Protein 2FB0 (pdb70)

Organism: Bacteroides thetaiotaomicron (strain ATCC 29148 / DSM 2079 / JCM 5827 / CCUG 10774 / NCTC 10582 / VPI-5482 / E50) (NCBI:txid226186)

CATH classification: 3.30.70.100

Radius of gyration: 12.95 Å; Cα contacts (8 Å, |Δi|>4): 158; chains: 1; bounding box: 18×31×40 Å

Foldseek 3Di:
DQWKKKDFKKFFDPVLQVVLQVLQVVLQVVQVVQPQWPHWDKAADPVDSRMIIITDGSGDVSVVVSCVDPSNCVSVVVNVVGIDDMDMDTD

B-factor: mean 30.57, std 10.06, range [16.58, 86.88]

Sequence (91 aa):
ANSIIRLNVFVRRVNETNREKAIEEAAKEELTACSLKEEGCIAYDTFESSTRRDVFICETWQNAEVLAAHEKTAHFAQYVGIIQELAEKLEKFEF

Nearest PDB structures (foldseek):
  2fb0-assembly1_A-2  TM=1.011E+00  e=1.040E-18  Bacteroides thetaiotaomicron VPI-5482
  1x7v-assembly3_C  TM=8.584E-01  e=4.630E-08  Pseudomonas aeruginosa
  2gff-assembly1_A  TM=8.749E-01  e=7.996E-08  Yersinia pestis
  1y0h-assembly1_B  TM=8.735E-01  e=7.616E-07  Mycobacterium tuberculosis
  5b0b-assembly2_D  TM=6.460E-01  e=2.206E-04  Cannabis sativa

Solvent-accessible surface area: 5759 Å² total

InterPro domains:
  IPR007138 Antibiotic biosynthesis monooxygenase domain [PF03992] (1-75)
  IPR007138 Antibiotic biosynthesis monooxygenase domain [PS51725] (2-91)
  IPR011008 Dimeric alpha-beta barrel [SSF54909] (1-83)
  IPR050744 AI-2 Signaling Cycle Isomerase LsrG [PTHR33336] (2-87)

Secondary structure (DSSP, 8-state):
----EEEE--B--TTTHHHHHHHHHHHHHHHTTSTTEEEEE----SS-TTB--EEEESSHHHHHHHTTSHHHHHHHHHHHHH---EEEE--

Structure (mmCIF, N/CA/C/O backbone):
data_2FB0
#
_entry.id   2FB0
#
_cell.length_a   118.360
_cell.length_b   118.360
_cell.length_c   118.360
_cell.angle_alpha   90.00
_cell.angle_beta   90.00
_cell.angle_gamma   90.00
#
_symmetry.space_group_name_H-M   'P 41 3 2'
#
loop_
_entity.id
_entity.type
_entity.pdbx_description
1 polymer 'conserved hypothetical protein'
2 non-polymer 'ACETATE ION'
3 non-polymer GLYCEROL
4 water water
#
loop_
_atom_site.group_PDB
_atom_site.id
_atom_site.type_symbol
_atom_site.label_atom_id
_atom_site.label_alt_id
_atom_site.label_comp_id
_atom_site.label_asym_id
_atom_site.label_entity_id
_atom_site.label_seq_id
_atom_site.pdbx_PDB_ins_code
_atom_site.Cartn_x
_atom_site.Cartn_y
_atom_site.Cartn_z
_atom_site.occupancy
_atom_site.B_iso_or_equiv
_atom_site.auth_seq_id
_atom_site.auth_comp_id
_atom_site.auth_asym_id
_atom_site.auth_atom_id
_atom_site.pdbx_PDB_model_num
ATOM 1 N N . ALA A 1 1 ? 74.777 53.103 16.783 1.00 49.74 -2 ALA A N 1
ATOM 2 C CA . ALA A 1 1 ? 75.112 54.382 17.490 1.00 49.71 -2 ALA A CA 1
ATOM 3 C C . ALA A 1 1 ? 75.533 54.133 18.953 1.00 49.27 -2 ALA A C 1
ATOM 4 O O . ALA A 1 1 ? 74.921 53.301 19.641 1.00 49.99 -2 ALA A O 1
ATOM 6 N N . ASN A 1 2 ? 76.594 54.796 19.430 1.00 47.86 -1 ASN A N 1
ATOM 7 C CA . ASN A 1 2 ? 77.523 55.595 18.616 1.00 46.05 -1 ASN A CA 1
ATOM 8 C C . ASN A 1 2 ? 78.606 54.702 18.000 1.00 43.49 -1 ASN A C 1
ATOM 9 O O . ASN A 1 2 ? 79.803 54.964 18.125 1.00 43.37 -1 ASN A O 1
ATOM 14 N N . SER A 1 3 ? 78.166 53.640 17.345 1.00 40.27 0 SER A N 1
ATOM 15 C CA . SER A 1 3 ? 79.051 52.590 16.877 1.00 37.31 0 SER A CA 1
ATOM 16 C C . SER A 1 3 ? 79.797 52.991 15.608 1.00 34.13 0 SER A C 1
ATOM 17 O O . SER A 1 3 ? 79.296 53.782 14.818 1.00 32.80 0 SER A O 1
ATOM 28 N N A ILE A 1 5 ? 81.185 52.384 11.812 0.50 25.49 2 ILE A N 1
ATOM 29 N N B ILE A 1 5 ? 81.215 52.376 11.813 0.50 25.56 2 ILE A N 1
ATOM 30 C CA A ILE A 1 5 ? 80.503 51.827 10.649 0.50 24.33 2 ILE A CA 1
ATOM 31 C CA B ILE A 1 5 ? 80.530 51.880 10.625 0.50 24.54 2 ILE A CA 1
ATOM 32 C C A ILE A 1 5 ? 81.539 51.321 9.659 0.50 23.66 2 ILE A C 1
ATOM 33 C C B ILE A 1 5 ? 81.571 51.314 9.671 0.50 23.76 2 ILE A C 1
ATOM 34 O O A ILE A 1 5 ? 82.485 52.036 9.315 0.50 23.50 2 ILE A O 1
ATOM 35 O O B ILE A 1 5 ? 82.559 51.984 9.362 0.50 23.61 2 ILE A O 1
ATOM 44 N N . ARG A 1 6 ? 81.352 50.085 9.217 1.00 22.66 3 ARG A N 1
ATOM 45 C CA . ARG A 1 6 ? 82.180 49.497 8.174 1.00 22.31 3 ARG A CA 1
ATOM 46 C C . ARG A 1 6 ? 81.400 49.503 6.855 1.00 22.18 3 ARG A C 1
ATOM 47 O O . ARG A 1 6 ? 80.269 49.014 6.797 1.00 22.18 3 ARG A O 1
ATOM 55 N N . LEU A 1 7 ? 82.006 50.056 5.805 1.00 22.05 4 LEU A N 1
ATOM 56 C CA . LEU A 1 7 ? 81.454 49.926 4.448 1.00 22.02 4 LEU A CA 1
ATOM 57 C C . LEU A 1 7 ? 82.333 49.031 3.598 1.00 21.65 4 LEU A C 1
ATOM 58 O O . LEU A 1 7 ? 83.561 49.136 3.643 1.00 21.62 4 LEU A O 1
ATOM 63 N N . ASN A 1 8 ? 81.688 48.135 2.857 1.00 20.77 5 ASN A N 1
ATOM 64 C CA . ASN A 1 8 ? 82.304 47.391 1.775 1.00 21.00 5 ASN A CA 1
ATOM 65 C C . ASN A 1 8 ? 81.591 47.790 0.481 1.00 21.27 5 ASN A C 1
ATOM 66 O O . ASN A 1 8 ? 80.408 47.488 0.298 1.00 20.33 5 ASN A O 1
ATOM 71 N N . VAL A 1 9 ? 82.312 48.463 -0.409 1.00 21.70 6 VAL A N 1
ATOM 72 C CA . VAL A 1 9 ? 81.720 48.984 -1.640 1.00 22.13 6 VAL A CA 1
ATOM 73 C C . VAL A 1 9 ? 82.350 48.244 -2.808 1.00 22.16 6 VAL A C 1
ATOM 74 O O . VAL A 1 9 ? 83.530 48.426 -3.103 1.00 21.90 6 VAL A O 1
ATOM 78 N N . PHE A 1 10 ? 81.569 47.365 -3.426 1.00 22.02 7 PHE A N 1
ATOM 79 C CA . PHE A 1 10 ? 82.054 46.522 -4.515 1.00 23.44 7 PHE A CA 1
ATOM 80 C C . PHE A 1 10 ? 81.808 47.221 -5.834 1.00 23.70 7 PHE A C 1
ATOM 81 O O . PHE A 1 10 ? 80.750 47.807 -6.038 1.00 24.13 7 PHE A O 1
ATOM 89 N N . VAL A 1 11 ? 82.815 47.189 -6.699 1.00 24.24 8 VAL A N 1
ATOM 90 C CA . VAL A 1 11 ? 82.775 47.884 -7.982 1.00 24.36 8 VAL A CA 1
ATOM 91 C C . VAL A 1 11 ? 83.078 46.889 -9.101 1.00 25.23 8 VAL A C 1
ATOM 92 O O . VAL A 1 11 ? 84.093 46.168 -9.055 1.00 24.77 8 VAL A O 1
ATOM 96 N N A ARG A 1 12 ? 82.184 46.843 -10.089 0.38 25.12 9 ARG A N 1
ATOM 97 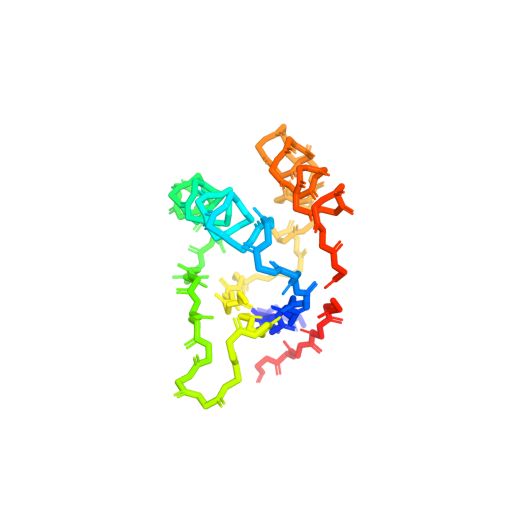N N C ARG A 1 12 ? 82.184 46.829 -10.087 0.62 25.33 9 ARG A N 1
ATOM 98 C CA A ARG A 1 12 ? 82.377 46.048 -11.299 0.38 25.58 9 ARG A CA 1
ATOM 99 C CA C ARG A 1 12 ? 82.408 46.029 -11.289 0.62 26.08 9 ARG A CA 1
ATOM 100 C C A ARG A 1 12 ? 82.698 47.000 -12.455 0.38 25.76 9 ARG A C 1
ATOM 101 C C C ARG A 1 12 ? 82.708 46.995 -12.440 0.62 26.08 9 ARG A C 1
ATOM 102 O O A ARG A 1 12 ? 81.940 47.936 -12.720 0.38 25.65 9 ARG A O 1
ATOM 103 O O C ARG A 1 12 ? 81.948 47.937 -12.681 0.62 25.85 9 ARG A O 1
ATOM 118 N N . VAL A 1 13 ? 83.820 46.762 -13.130 1.00 25.97 10 VAL A N 1
ATOM 119 C CA . VAL A 1 13 ? 84.306 47.663 -14.176 1.00 26.39 10 VAL A CA 1
ATOM 120 C C . VAL A 1 13 ? 84.936 46.876 -15.337 1.00 27.48 10 VAL A C 1
ATOM 121 O O . VAL A 1 13 ? 85.633 45.874 -15.109 1.00 27.13 10 VAL A O 1
ATOM 125 N N . ASN A 1 14 ? 84.686 47.325 -16.573 1.00 27.71 11 ASN A N 1
ATOM 126 C CA . ASN A 1 14 ? 85.281 46.704 -17.764 1.00 28.17 11 ASN A CA 1
ATOM 127 C C . ASN A 1 14 ? 86.741 47.082 -17.935 1.00 28.71 11 ASN A C 1
ATOM 128 O O . ASN A 1 14 ? 87.241 47.957 -17.230 1.00 28.37 11 ASN A O 1
ATOM 133 N N . GLU A 1 15 ? 87.427 46.424 -18.875 1.00 29.77 12 GLU A N 1
ATOM 134 C CA . GLU A 1 15 ? 88.865 46.622 -19.060 1.00 30.79 12 GLU A CA 1
ATOM 135 C C . GLU A 1 15 ? 89.231 48.008 -19.566 1.00 30.39 12 GLU A C 1
ATOM 136 O O . GLU A 1 15 ? 90.282 48.553 -19.204 1.00 30.55 12 GLU A O 1
ATOM 142 N N . THR A 1 16 ? 88.370 48.588 -20.403 1.00 30.08 13 THR A N 1
ATOM 143 C CA . THR A 1 16 ? 88.616 49.946 -20.895 1.00 29.08 13 THR A CA 1
ATOM 144 C C . THR A 1 16 ? 88.654 50.947 -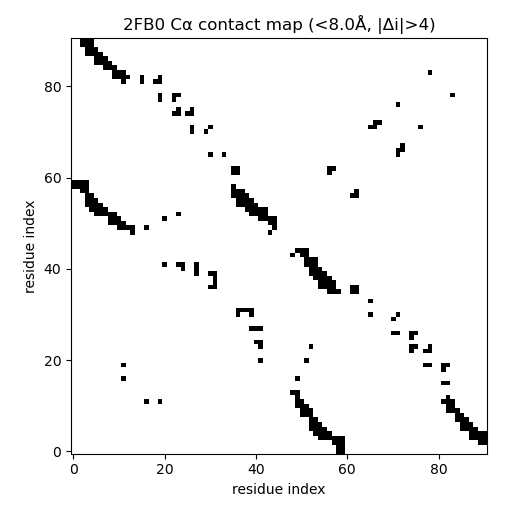19.736 1.00 28.07 13 THR A C 1
ATOM 145 O O . THR A 1 16 ? 89.495 51.849 -19.719 1.00 27.83 13 THR A O 1
ATOM 149 N N . ASN A 1 17 ? 87.750 50.764 -18.772 1.00 27.09 14 ASN A N 1
ATOM 150 C CA . ASN A 1 17 ? 87.525 51.741 -17.697 1.00 26.71 14 ASN A CA 1
ATOM 151 C C . ASN A 1 17 ? 88.237 51.403 -16.374 1.00 26.60 14 ASN A C 1
ATOM 152 O O . ASN A 1 17 ? 88.220 52.196 -15.429 1.00 25.38 14 ASN A O 1
ATOM 157 N N . ARG A 1 18 ? 88.839 50.217 -16.321 1.00 26.58 15 ARG A N 1
ATOM 158 C CA . ARG A 1 18 ? 89.347 49.643 -15.069 1.00 26.68 15 ARG A CA 1
ATOM 159 C C . ARG A 1 18 ? 90.306 50.574 -14.328 1.00 26.95 15 ARG A C 1
ATOM 160 O O . ARG A 1 18 ? 90.059 50.931 -13.172 1.00 26.95 15 ARG A O 1
ATOM 168 N N . GLU A 1 19 ? 91.379 50.980 -15.011 1.00 27.17 16 GLU A N 1
ATOM 169 C CA . GLU A 1 19 ? 92.421 51.821 -14.443 1.00 27.64 16 GLU A CA 1
ATOM 170 C C . GLU A 1 19 ? 91.894 53.184 -14.011 1.00 27.15 16 GLU A C 1
ATOM 171 O O . GLU A 1 19 ? 92.308 53.706 -12.970 1.00 26.24 16 GLU A O 1
ATOM 177 N N . LYS A 1 20 ? 91.003 53.762 -14.826 1.00 25.62 17 LYS A N 1
ATOM 178 C CA . LYS A 1 20 ? 90.447 55.082 -14.544 1.00 25.02 17 LYS A CA 1
ATOM 179 C C . LYS A 1 2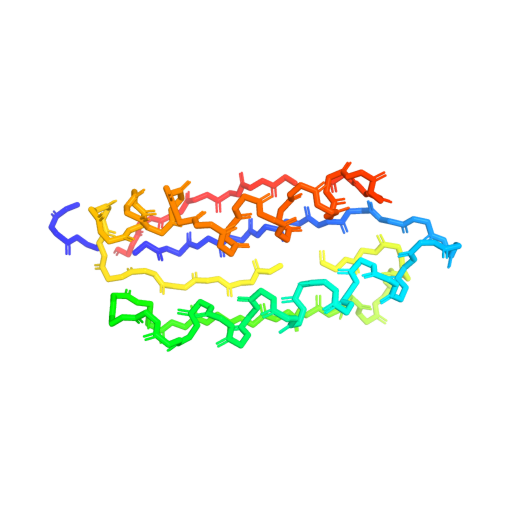0 ? 89.582 55.051 -13.289 1.00 23.39 17 LYS A C 1
ATOM 180 O O . LYS A 1 20 ? 89.635 55.962 -12.485 1.00 23.16 17 LYS A O 1
ATOM 186 N N . ALA A 1 21 ? 88.766 54.009 -13.156 1.00 22.67 18 ALA A N 1
ATOM 187 C CA . ALA A 1 21 ? 87.910 53.837 -11.986 1.00 22.63 18 ALA A CA 1
ATOM 188 C C . ALA A 1 21 ? 88.733 53.628 -10.685 1.00 22.72 18 ALA A C 1
ATOM 189 O O . ALA A 1 21 ? 88.435 54.233 -9.646 1.00 22.40 18 ALA A O 1
ATOM 191 N N . ILE A 1 22 ? 89.775 52.801 -10.770 1.00 22.84 19 ILE A N 1
ATOM 192 C CA . ILE A 1 22 ? 90.691 52.576 -9.641 1.00 23.62 19 ILE A CA 1
ATOM 193 C C . ILE A 1 22 ? 91.404 53.866 -9.237 1.00 23.73 19 ILE A C 1
ATOM 194 O O . ILE A 1 22 ? 91.494 54.176 -8.047 1.00 23.47 19 ILE A O 1
ATOM 199 N N A GLU A 1 23 ? 91.901 54.624 -10.219 0.50 24.00 20 GLU A N 1
ATOM 200 N N B GLU A 1 23 ? 91.880 54.625 -10.227 0.50 23.85 20 GLU A N 1
ATOM 201 C CA A GLU A 1 23 ? 92.565 55.893 -9.923 0.50 24.19 20 GLU A CA 1
ATOM 202 C CA B GLU A 1 23 ? 92.567 55.885 -9.956 0.50 23.89 20 GLU A CA 1
ATOM 203 C C A GLU A 1 23 ? 91.610 56.864 -9.239 0.50 24.01 20 GLU A C 1
ATOM 204 C C B GLU A 1 23 ? 91.638 56.913 -9.311 0.50 23.86 20 GLU A C 1
ATOM 205 O O A GLU A 1 23 ? 91.999 57.553 -8.296 0.50 23.98 20 GLU A O 1
ATOM 206 O O B GLU A 1 23 ? 92.077 57.694 -8.467 0.50 23.86 20 GLU A O 1
ATOM 217 N N . ALA A 1 24 ? 90.362 56.911 -9.704 1.00 23.47 21 ALA A N 1
ATOM 218 C CA . ALA A 1 24 ? 89.360 57.794 -9.084 1.00 23.57 21 ALA A CA 1
ATOM 219 C C . ALA A 1 24 ? 89.097 57.376 -7.629 1.00 23.22 21 ALA A C 1
ATOM 220 O O . ALA A 1 24 ? 88.961 58.226 -6.751 1.00 23.51 21 ALA A O 1
ATOM 222 N N . ALA A 1 25 ? 89.038 56.067 -7.390 1.00 22.95 22 ALA A N 1
ATOM 223 C CA . ALA A 1 25 ? 88.889 55.528 -6.033 1.00 22.84 22 ALA A CA 1
ATOM 224 C C . ALA A 1 25 ? 90.111 55.860 -5.171 1.00 23.13 22 ALA A C 1
ATOM 225 O O . ALA A 1 25 ? 89.970 56.257 -4.021 1.00 23.47 22 ALA A O 1
ATOM 227 N N . LYS A 1 26 ? 91.300 55.721 -5.746 1.00 23.88 23 LYS A N 1
ATOM 228 C CA . LYS A 1 26 ? 92.540 56.123 -5.084 1.00 24.35 23 LYS A CA 1
ATOM 229 C C . LYS A 1 26 ? 92.568 57.598 -4.708 1.00 24.87 23 LYS A C 1
ATOM 230 O O . LYS A 1 26 ? 93.012 57.946 -3.614 1.00 24.54 23 LYS A O 1
ATOM 236 N N A 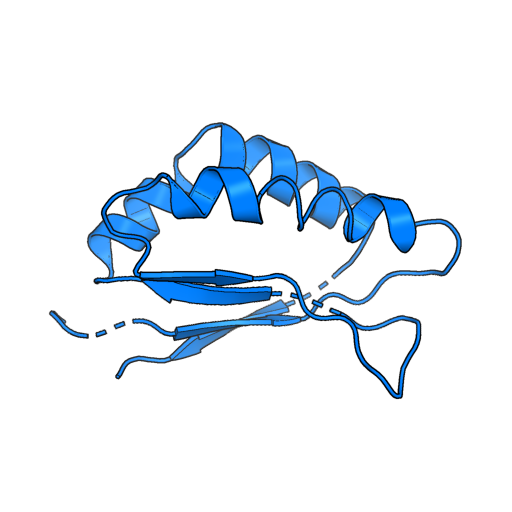GLU A 1 27 ? 92.086 58.454 -5.609 0.50 25.05 24 GLU A N 1
ATOM 237 N N B GLU A 1 27 ? 92.113 58.475 -5.606 0.50 25.07 24 GLU A N 1
ATOM 238 C CA A GLU A 1 27 ? 91.986 59.886 -5.338 0.50 25.57 24 GLU A CA 1
ATOM 239 C CA B GLU A 1 27 ? 92.025 59.899 -5.267 0.50 25.62 24 GLU A CA 1
ATOM 240 C C A GLU A 1 27 ? 90.976 60.163 -4.225 0.50 25.06 24 GLU A C 1
ATOM 241 C C B GLU A 1 27 ? 90.972 60.168 -4.193 0.50 25.09 24 GLU A C 1
ATOM 242 O O A GLU A 1 27 ? 91.236 60.970 -3.337 0.50 25.33 24 GLU A O 1
ATOM 243 O O B GLU A 1 27 ? 91.193 60.983 -3.301 0.50 25.37 24 GLU A O 1
ATOM 254 N N . LEU A 1 28 ? 89.841 59.468 -4.264 1.00 24.76 25 LEU A N 1
ATOM 255 C CA . LEU A 1 28 ? 88.811 59.585 -3.236 1.00 24.47 25 LEU A CA 1
ATOM 256 C C . LEU A 1 28 ? 89.343 59.062 -1.875 1.00 23.99 25 LEU A C 1
ATOM 257 O O . LEU A 1 28 ? 89.014 59.600 -0.819 1.00 23.47 25 LEU A O 1
ATOM 262 N N . THR A 1 29 ? 90.173 58.025 -1.928 1.00 24.07 26 THR A N 1
ATOM 263 C CA . THR A 1 29 ? 90.819 57.467 -0.730 1.00 24.14 26 THR A CA 1
ATOM 264 C C . THR A 1 29 ? 91.696 58.532 -0.038 1.00 24.12 26 THR A C 1
ATOM 265 O O . THR A 1 29 ? 91.541 58.781 1.146 1.00 23.36 26 THR A O 1
ATOM 269 N N . ALA A 1 30 ? 92.581 59.178 -0.795 1.00 24.95 27 ALA A N 1
ATOM 270 C CA . ALA A 1 30 ? 93.423 60.251 -0.242 1.00 25.86 27 ALA A CA 1
ATOM 271 C C . ALA A 1 30 ? 92.595 61.396 0.347 1.00 26.71 27 ALA A C 1
ATOM 272 O O . ALA A 1 30 ? 92.929 61.914 1.410 1.00 27.07 27 ALA A O 1
ATOM 274 N N . CYS A 1 31 ? 91.506 61.781 -0.329 1.00 27.28 28 CYS A N 1
ATOM 275 C CA . CYS A 1 31 ? 90.635 62.857 0.153 1.00 28.23 28 CYS A CA 1
ATOM 276 C C . CYS A 1 31 ? 89.895 62.485 1.443 1.00 27.79 28 CYS A C 1
ATOM 277 O O . CYS A 1 31 ? 89.846 63.272 2.392 1.00 27.49 28 CYS A O 1
ATOM 280 N N . SER A 1 32 ? 89.313 61.288 1.463 1.00 27.17 29 SER A N 1
ATOM 281 C CA . SER A 1 32 ? 88.500 60.846 2.593 1.00 27.15 29 SER A CA 1
ATOM 282 C C . SER A 1 32 ? 89.335 60.662 3.866 1.00 27.52 29 SER A C 1
ATOM 283 O O . SER A 1 32 ? 88.872 60.995 4.955 1.00 27.43 29 SER A O 1
ATOM 286 N N . LEU A 1 33 ? 90.553 60.145 3.718 1.00 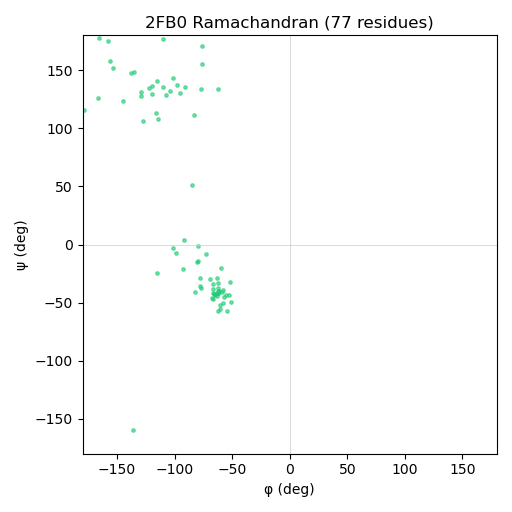27.95 30 LEU A N 1
ATOM 287 C CA . LEU A 1 33 ? 91.481 59.979 4.853 1.00 28.98 30 LEU A CA 1
ATOM 288 C C . LEU A 1 33 ? 91.846 61.276 5.592 1.00 30.08 30 LEU A C 1
ATOM 289 O O . LEU A 1 33 ? 92.282 61.229 6.748 1.00 29.48 30 LEU A O 1
ATOM 294 N N . LYS A 1 34 ? 91.662 62.420 4.927 1.00 31.12 31 LYS A N 1
ATOM 2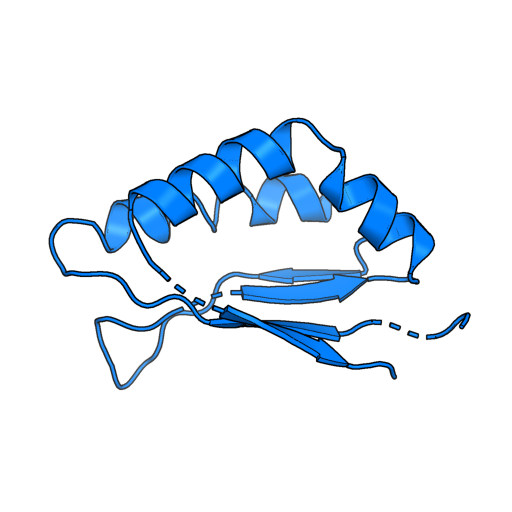95 C CA . LYS A 1 34 ? 91.887 63.728 5.545 1.00 32.57 31 LYS A CA 1
ATOM 296 C C . LYS A 1 34 ? 90.710 64.135 6.419 1.00 33.07 31 LYS A C 1
ATOM 297 O O . LYS A 1 34 ? 90.814 65.084 7.190 1.00 33.26 31 LYS A O 1
ATOM 303 N N . GLU A 1 35 ? 89.584 63.439 6.282 1.00 33.22 32 GLU A N 1
ATOM 304 C CA . GLU A 1 35 ? 88.412 63.712 7.105 1.00 34.22 32 GLU A CA 1
ATOM 305 C C . GLU A 1 35 ? 88.620 63.122 8.507 1.00 34.61 32 GLU A C 1
ATOM 306 O O . GLU A 1 35 ? 89.054 61.979 8.662 1.00 34.40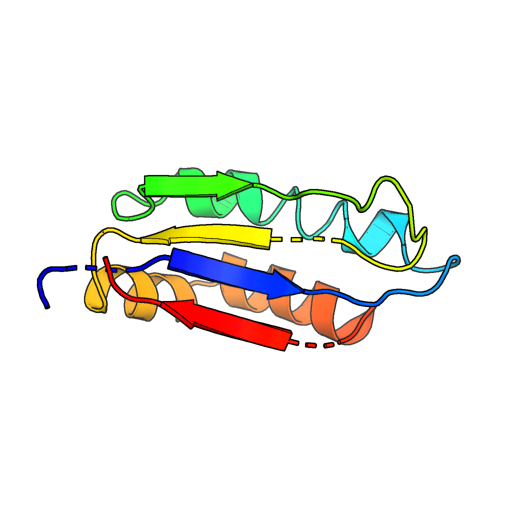 32 GLU A O 1
ATOM 312 N N . GLU A 1 36 ? 88.303 63.918 9.520 1.00 35.18 33 GLU A N 1
ATOM 313 C CA . GLU A 1 36 ? 88.604 63.572 10.907 1.00 35.71 33 GLU A CA 1
ATOM 314 C C . GLU A 1 36 ? 87.872 62.287 11.343 1.00 34.34 33 GLU A C 1
ATOM 315 O O . GLU A 1 36 ? 88.469 61.420 12.000 1.00 34.61 33 GLU A O 1
ATOM 321 N N . GLY A 1 37 ? 86.600 62.158 10.950 1.00 31.96 34 GLY A N 1
ATOM 322 C CA . GLY A 1 37 ? 85.792 60.990 11.305 1.00 29.76 34 GLY A CA 1
ATOM 323 C C . GLY A 1 37 ? 86.040 59.756 10.443 1.00 28.00 34 GLY A C 1
ATOM 324 O O . GLY A 1 37 ? 85.438 58.719 10.671 1.00 27.76 34 GLY A O 1
ATOM 325 N N . CYS A 1 38 ? 86.932 59.867 9.459 1.00 26.27 35 CYS A N 1
ATOM 326 C CA . CYS A 1 38 ? 87.302 58.726 8.644 1.00 25.67 35 CYS A CA 1
ATOM 327 C C . CYS A 1 38 ? 88.372 57.943 9.383 1.00 25.43 35 CYS A C 1
ATOM 328 O O . CYS A 1 38 ? 89.495 58.417 9.533 1.00 25.49 35 CYS A O 1
ATOM 331 N N . ILE A 1 39 ? 88.019 56.749 9.837 1.00 24.52 36 ILE A N 1
ATOM 332 C CA . ILE A 1 39 ? 88.957 55.912 10.583 1.00 24.01 36 ILE A CA 1
ATOM 333 C C . ILE A 1 39 ? 89.881 55.137 9.636 1.00 24.07 36 ILE A C 1
ATOM 334 O O . ILE A 1 39 ? 91.103 55.057 9.864 1.00 23.89 36 ILE A O 1
ATOM 339 N N . ALA A 1 40 ? 89.310 54.624 8.546 1.00 23.16 37 ALA A N 1
ATOM 340 C CA . ALA A 1 40 ? 90.074 53.889 7.540 1.00 22.34 37 ALA A CA 1
ATOM 341 C C . ALA A 1 40 ? 89.385 53.985 6.181 1.00 22.28 37 ALA A C 1
ATOM 342 O O . ALA A 1 40 ? 88.163 54.130 6.098 1.00 21.82 37 ALA A O 1
ATOM 344 N N . TYR A 1 41 ? 90.177 53.895 5.118 1.00 21.96 38 TYR A N 1
ATOM 345 C CA . TYR A 1 41 ? 89.642 53.987 3.784 1.00 21.97 38 TYR A CA 1
ATOM 346 C C . TYR A 1 41 ? 90.733 53.518 2.849 1.00 21.82 38 TYR A C 1
ATOM 347 O O . TYR A 1 41 ? 91.843 54.030 2.899 1.00 21.51 38 TYR A O 1
ATOM 356 N N . ASP A 1 42 ? 90.425 52.540 2.003 1.00 20.97 39 ASP A N 1
ATOM 357 C CA . ASP A 1 42 ? 91.392 52.093 1.004 1.00 21.08 39 ASP A CA 1
ATOM 358 C C . ASP A 1 42 ? 90.690 51.442 -0.178 1.00 20.82 39 ASP A C 1
ATOM 359 O O . ASP A 1 42 ? 89.565 50.968 -0.058 1.00 20.76 39 ASP A O 1
ATOM 364 N N . THR A 1 43 ? 91.386 51.416 -1.305 1.00 21.15 40 THR A N 1
ATOM 365 C CA . THR A 1 43 ? 90.930 50.764 -2.526 1.00 21.90 40 THR A CA 1
ATOM 366 C C . THR A 1 43 ? 91.683 49.449 -2.689 1.00 21.80 40 THR A C 1
ATOM 367 O O . THR A 1 43 ? 92.898 49.427 -2.537 1.00 22.42 40 THR A O 1
ATOM 371 N N . PHE A 1 44 ? 90.954 48.367 -2.976 1.00 22.00 41 PHE A N 1
ATOM 372 C CA . PHE A 1 44 ? 91.512 47.026 -3.111 1.00 23.06 41 PHE A CA 1
ATOM 373 C C . PHE A 1 44 ? 91.038 46.396 -4.418 1.00 23.70 41 PHE A C 1
ATOM 374 O O . PHE A 1 44 ? 89.834 46.356 -4.683 1.00 24.84 41 PHE A O 1
ATOM 382 N N . GLU A 1 45 ? 91.965 45.843 -5.187 1.00 23.78 42 GLU A N 1
ATOM 383 C CA . GLU A 1 45 ? 91.640 45.150 -6.433 1.00 23.67 42 GLU A CA 1
ATOM 384 C C . GLU A 1 45 ? 91.572 43.645 -6.203 1.00 23.84 42 GLU A C 1
ATOM 385 O O . GLU A 1 45 ? 92.441 43.075 -5.531 1.00 24.00 42 GLU A O 1
ATOM 391 N N . SER A 1 46 ? 90.576 42.993 -6.789 1.00 22.88 43 SER A N 1
ATOM 392 C CA . SER A 1 46 ? 90.489 41.545 -6.701 1.00 23.42 43 SER A CA 1
ATOM 393 C C . SER A 1 46 ? 91.696 40.897 -7.361 1.00 24.18 43 SER A C 1
ATOM 394 O O . SER A 1 46 ? 92.107 41.292 -8.464 1.00 23.41 43 SER A O 1
ATOM 397 N N . SER A 1 47 ? 92.258 39.915 -6.649 1.00 24.54 44 SER A N 1
ATOM 398 C CA . SER A 1 47 ? 93.407 39.130 -7.104 1.00 25.35 44 SER A CA 1
ATOM 399 C C . SER A 1 47 ? 92.971 38.032 -8.074 1.00 25.62 44 SER A C 1
ATOM 400 O O . SER A 1 47 ? 93.817 37.431 -8.740 1.00 26.15 44 SER A O 1
ATOM 403 N N . THR A 1 48 ? 91.665 37.753 -8.124 1.00 25.75 45 THR A N 1
ATOM 404 C CA . THR A 1 48 ? 91.135 36.651 -8.925 1.00 26.32 45 THR A CA 1
ATOM 405 C C . THR A 1 48 ? 90.219 37.083 -10.086 1.00 27.14 45 THR A C 1
ATOM 406 O O . THR A 1 48 ? 90.062 36.334 -11.055 1.00 27.35 45 THR A O 1
ATOM 410 N N . ARG A 1 49 ? 89.605 38.264 -9.972 1.00 27.12 46 ARG A N 1
ATOM 411 C CA . ARG A 1 49 ? 88.643 38.770 -10.974 1.00 27.35 46 ARG A CA 1
ATOM 412 C C . ARG A 1 49 ? 89.051 40.174 -11.414 1.00 27.43 46 ARG A C 1
ATOM 413 O O . ARG A 1 49 ? 88.897 41.144 -10.664 1.00 26.45 46 ARG A O 1
ATOM 421 N N . ARG A 1 50 ? 89.581 40.267 -12.633 1.00 27.46 47 ARG A N 1
ATOM 422 C CA . ARG A 1 50 ? 90.057 41.527 -13.203 1.00 28.36 47 ARG A CA 1
ATOM 423 C C . ARG A 1 50 ? 89.049 42.667 -13.161 1.00 27.62 47 ARG A C 1
ATOM 424 O O . ARG A 1 50 ? 89.438 43.829 -13.032 1.00 27.95 47 ARG A O 1
ATOM 432 N N . ASP A 1 51 ? 87.767 42.328 -13.265 1.00 27.33 48 ASP A N 1
ATOM 433 C CA . ASP A 1 51 ? 86.702 43.328 -13.393 1.00 27.09 48 ASP A CA 1
ATOM 434 C C . ASP A 1 51 ? 86.113 43.755 -12.049 1.00 26.34 48 ASP A C 1
ATOM 435 O O . ASP A 1 51 ? 85.167 44.527 -12.012 1.00 25.60 48 ASP A O 1
ATOM 440 N N . VAL A 1 52 ? 86.679 43.254 -10.948 1.00 25.16 49 VAL A N 1
ATOM 441 C CA . VAL A 1 52 ? 86.149 43.562 -9.622 1.00 24.35 49 VAL A CA 1
ATOM 442 C C . VAL A 1 52 ? 87.192 44.273 -8.760 1.00 23.98 49 VAL A C 1
ATOM 443 O O . VAL A 1 52 ? 88.338 43.833 -8.664 1.00 23.46 49 VAL A O 1
ATOM 447 N N . PHE A 1 53 ? 86.803 45.393 -8.161 1.00 23.55 50 PHE A N 1
ATOM 448 C CA . PHE A 1 53 ? 87.580 45.955 -7.053 1.00 23.81 50 PHE A CA 1
ATOM 449 C C . PHE A 1 53 ? 86.621 46.392 -5.958 1.00 24.44 50 PHE A C 1
ATOM 450 O O . PHE A 1 53 ? 85.412 46.311 -6.142 1.00 23.98 50 PHE A O 1
ATOM 466 N N . ILE A 1 55 ? 86.034 49.058 -2.251 1.00 24.93 52 ILE A N 1
ATOM 467 C CA . ILE A 1 55 ? 86.447 50.122 -1.360 1.00 24.54 52 ILE A CA 1
ATOM 468 C C . ILE A 1 55 ? 86.023 49.684 0.033 1.00 24.71 52 ILE A C 1
ATOM 469 O O . ILE A 1 55 ? 84.862 49.333 0.259 1.00 24.32 52 ILE A O 1
ATOM 474 N N . CYS A 1 56 ? 86.992 49.636 0.940 1.00 24.54 53 CYS A N 1
ATOM 475 C CA . CYS A 1 56 ? 86.744 49.301 2.332 1.00 24.21 53 CYS A CA 1
ATOM 476 C C . CYS A 1 56 ? 86.893 50.570 3.162 1.00 23.67 53 CYS A C 1
ATOM 477 O O . CYS A 1 56 ? 87.890 51.278 3.041 1.00 24.08 53 CYS A O 1
ATOM 480 N N . GLU A 1 57 ? 85.899 50.868 3.992 1.00 23.00 54 GLU A N 1
ATOM 481 C CA . GLU A 1 57 ? 85.899 52.110 4.751 1.00 23.00 54 GLU A CA 1
ATOM 482 C C . GLU A 1 57 ? 85.507 51.833 6.178 1.00 22.85 54 GLU A C 1
ATOM 483 O O . GLU A 1 57 ? 84.712 50.946 6.435 1.00 22.72 54 GLU A O 1
ATOM 489 N N . THR A 1 58 ? 86.054 52.619 7.102 1.00 22.28 55 THR A N 1
ATOM 490 C CA . THR A 1 58 ? 85.558 52.633 8.467 1.00 21.99 55 THR A CA 1
ATOM 491 C C . THR A 1 58 ? 85.301 54.072 8.881 1.00 22.67 55 THR A C 1
ATOM 492 O O . THR A 1 58 ? 86.176 54.935 8.753 1.00 22.22 55 THR A O 1
ATOM 496 N N . TRP A 1 59 ? 84.091 54.309 9.375 1.00 23.62 56 TRP A N 1
ATOM 497 C CA . TRP A 1 59 ? 83.645 55.630 9.783 1.00 24.38 56 TRP A CA 1
ATOM 498 C C . TRP A 1 59 ? 83.389 55.628 11.273 1.00 25.08 56 TRP A C 1
ATOM 499 O O . TRP A 1 59 ? 82.894 54.642 11.820 1.00 24.68 56 TRP A O 1
ATOM 510 N N . GLN A 1 60 ? 83.758 56.727 11.929 1.00 26.33 57 GLN A N 1
ATOM 511 C CA . GLN A 1 60 ? 83.629 56.819 13.384 1.00 26.98 57 GLN A CA 1
ATOM 512 C C . GLN A 1 60 ? 82.205 56.608 13.862 1.00 27.39 57 GLN A C 1
ATOM 513 O O . GLN A 1 60 ? 81.974 55.980 14.896 1.00 27.36 57 GLN A O 1
ATOM 519 N N . ASN A 1 61 ? 81.256 57.152 13.105 1.00 28.04 58 ASN A N 1
ATOM 520 C CA . ASN A 1 61 ? 79.841 57.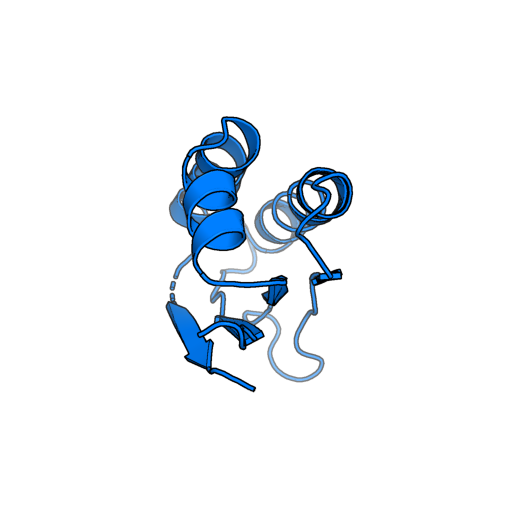043 13.415 1.00 28.73 58 ASN A CA 1
ATOM 521 C C . ASN A 1 61 ? 79.004 57.457 12.207 1.00 29.20 58 ASN A C 1
ATOM 522 O O . ASN A 1 61 ? 79.544 57.872 11.160 1.00 28.11 58 ASN A O 1
ATOM 527 N N . ALA A 1 62 ? 77.690 57.342 12.368 1.00 29.93 59 ALA A N 1
ATOM 528 C CA . ALA A 1 62 ? 76.729 57.658 11.307 1.00 31.09 59 ALA A CA 1
ATOM 529 C C . ALA A 1 62 ? 76.767 59.112 10.865 1.00 31.77 59 ALA A C 1
ATOM 530 O O . ALA A 1 62 ? 76.542 59.412 9.685 1.00 32.01 59 ALA A O 1
ATOM 532 N N . GLU A 1 63 ? 77.056 60.022 11.795 1.00 32.34 60 GLU A N 1
ATOM 533 C CA . GLU A 1 63 ? 77.036 61.437 11.450 1.00 32.86 60 GLU A CA 1
ATOM 534 C C . GLU A 1 63 ? 78.247 61.934 10.668 1.00 31.70 60 GLU A C 1
ATOM 535 O O . GLU A 1 63 ? 78.093 62.758 9.768 1.00 31.33 60 GLU A O 1
ATOM 541 N N . VAL A 1 64 ? 79.437 61.429 10.974 1.00 30.59 61 VAL A N 1
ATOM 542 C CA . VAL A 1 64 ? 80.599 61.770 10.151 1.00 29.63 61 VAL A CA 1
ATOM 543 C C . VAL A 1 64 ? 80.513 61.134 8.749 1.00 29.06 61 VAL A C 1
ATOM 544 O O . VAL A 1 64 ? 81.054 61.678 7.786 1.00 28.65 61 VAL A O 1
ATOM 548 N N . LEU A 1 65 ? 79.852 59.981 8.647 1.00 28.89 62 LEU A N 1
ATOM 549 C CA . LEU A 1 65 ? 79.603 59.356 7.343 1.00 28.73 62 LEU A CA 1
ATOM 550 C C . LEU A 1 65 ? 78.629 60.213 6.517 1.00 29.16 62 LEU A C 1
ATOM 551 O O . LEU A 1 65 ? 78.877 60.473 5.332 1.00 29.00 62 LEU A O 1
ATOM 556 N N . ALA A 1 66 ? 77.544 60.655 7.156 1.00 29.56 63 ALA A N 1
ATOM 557 C CA . ALA A 1 66 ? 76.555 61.535 6.513 1.00 30.32 63 ALA A CA 1
ATOM 558 C C . ALA A 1 66 ? 77.218 62.804 6.002 1.00 30.64 63 ALA A C 1
ATOM 559 O O . ALA A 1 66 ? 76.984 63.202 4.866 1.00 30.90 63 ALA A O 1
ATOM 561 N N . ALA A 1 67 ? 78.075 63.412 6.825 1.00 30.52 64 ALA A N 1
ATOM 562 C CA . ALA A 1 67 ? 78.832 64.591 6.409 1.00 30.67 64 ALA A CA 1
ATOM 563 C C . ALA A 1 67 ? 79.781 64.292 5.239 1.00 30.47 64 ALA A C 1
ATOM 564 O O . ALA A 1 67 ? 79.894 65.098 4.316 1.00 31.04 64 ALA A O 1
ATOM 566 N N . HIS A 1 68 ? 80.467 63.147 5.280 1.00 29.77 65 HIS A N 1
ATOM 567 C CA . HIS A 1 68 ? 81.314 62.699 4.159 1.00 29.28 65 HIS A CA 1
ATOM 568 C C . HIS A 1 68 ? 80.549 62.691 2.831 1.00 29.50 65 HIS A C 1
ATOM 569 O O . HIS A 1 68 ? 81.057 63.135 1.805 1.00 29.07 65 HIS A O 1
ATOM 576 N N . GLU A 1 69 ? 79.324 62.192 2.880 1.00 30.35 66 GLU A N 1
ATOM 577 C CA . GLU A 1 69 ? 78.494 62.029 1.694 1.00 32.10 66 GLU A CA 1
ATOM 578 C C . GLU A 1 69 ? 77.952 63.356 1.146 1.00 32.71 66 GLU A C 1
ATOM 579 O O . GLU A 1 69 ? 77.390 63.391 0.056 1.00 32.66 66 GLU A O 1
ATOM 585 N N . LYS A 1 70 ? 78.161 64.438 1.894 1.00 33.96 67 LYS A N 1
ATOM 586 C CA . LYS A 1 70 ? 77.775 65.785 1.466 1.00 35.43 67 LYS A CA 1
ATOM 587 C C . LYS A 1 70 ? 78.964 66.593 0.948 1.00 35.09 67 LYS A C 1
ATOM 588 O O . LYS A 1 70 ? 78.790 67.731 0.507 1.00 35.76 67 LYS A O 1
ATOM 594 N N . THR A 1 71 ? 80.167 66.022 0.998 1.00 34.48 68 THR A N 1
ATOM 595 C CA . THR A 1 71 ? 81.356 66.743 0.542 1.00 33.91 68 THR A CA 1
ATOM 596 C C . THR A 1 71 ? 81.456 66.794 -0.986 1.00 33.81 68 THR A C 1
ATOM 597 O O . THR A 1 71 ? 80.906 65.934 -1.694 1.00 33.64 68 THR A O 1
ATOM 601 N N . ALA A 1 72 ? 82.172 67.808 -1.467 1.00 33.29 69 ALA A N 1
ATOM 602 C CA . ALA A 1 72 ? 82.470 67.994 -2.881 1.00 33.13 69 ALA A CA 1
ATOM 603 C C . ALA A 1 72 ? 83.312 66.851 -3.446 1.00 32.65 69 ALA A C 1
ATOM 604 O O . ALA A 1 72 ? 83.013 66.349 -4.538 1.00 32.55 69 ALA A O 1
ATOM 606 N N . HIS A 1 73 ? 84.350 66.432 -2.710 1.00 31.80 70 HIS A N 1
ATOM 607 C CA . HIS A 1 73 ? 85.198 65.325 -3.172 1.00 31.53 70 HIS A CA 1
ATOM 608 C C . HIS A 1 73 ? 84.429 64.000 -3.321 1.00 30.72 70 HIS A C 1
ATOM 609 O O . HIS A 1 73 ? 84.677 63.249 -4.267 1.00 30.26 70 HIS A O 1
ATOM 616 N N . PHE A 1 74 ? 83.487 63.739 -2.411 1.00 30.11 71 PHE A N 1
ATOM 617 C CA . PHE A 1 74 ? 82.606 62.586 -2.520 1.00 29.86 71 PHE A CA 1
ATOM 618 C C . PHE A 1 74 ? 81.781 62.660 -3.806 1.00 29.86 71 PHE A C 1
ATOM 619 O O . PHE A 1 74 ? 81.818 61.737 -4.623 1.00 29.56 71 PHE A O 1
ATOM 627 N N . ALA A 1 75 ? 81.048 63.760 -3.989 1.00 30.20 72 ALA A N 1
ATOM 628 C CA . ALA A 1 75 ? 80.234 63.941 -5.203 1.00 30.56 72 ALA A CA 1
ATOM 629 C C . ALA A 1 75 ? 81.070 63.819 -6.484 1.00 30.34 72 ALA A C 1
ATOM 630 O O . ALA A 1 75 ? 80.666 63.148 -7.432 1.00 30.32 72 ALA A O 1
ATOM 632 N N . GLN A 1 76 ? 82.247 64.437 -6.484 1.00 30.10 73 GLN A N 1
ATOM 633 C CA . GLN A 1 76 ? 83.134 64.444 -7.645 1.00 30.64 73 GLN A CA 1
ATOM 634 C C . GLN A 1 76 ? 83.590 63.023 -8.011 1.00 29.33 73 GLN A C 1
ATOM 635 O O . GLN A 1 76 ? 83.343 62.552 -9.124 1.00 28.72 73 GLN A O 1
ATOM 641 N N . TYR A 1 77 ? 84.217 62.328 -7.063 1.00 28.08 74 TYR A N 1
ATOM 642 C CA . TYR A 1 77 ? 84.825 61.035 -7.371 1.00 27.11 74 TYR A CA 1
ATOM 643 C C . TYR A 1 77 ? 83.825 59.894 -7.463 1.00 26.18 74 TYR A C 1
ATOM 644 O O . TYR A 1 77 ? 83.979 59.022 -8.298 1.00 26.10 74 TYR A O 1
ATOM 653 N N . VAL A 1 78 ? 82.779 59.914 -6.643 1.00 25.70 75 VAL A N 1
ATOM 654 C CA . VAL A 1 78 ? 81.746 58.891 -6.770 1.00 25.79 75 VAL A CA 1
ATOM 655 C C . VAL A 1 78 ? 81.005 59.055 -8.101 1.00 25.44 75 VAL A C 1
ATOM 656 O O . VAL A 1 78 ? 80.736 58.067 -8.787 1.00 25.04 75 VAL A O 1
ATOM 660 N N . GLY A 1 79 ? 80.711 60.304 -8.463 1.00 24.87 76 GLY A N 1
ATOM 661 C CA . GLY A 1 79 ? 80.155 60.612 -9.780 1.00 25.14 76 GLY A CA 1
ATOM 662 C C . GLY A 1 79 ? 80.998 59.979 -10.882 1.00 24.21 76 GLY A C 1
ATOM 663 O O . GLY A 1 79 ? 80.471 59.289 -11.740 1.00 24.43 76 GLY A O 1
ATOM 664 N N . ILE A 1 80 ? 82.309 60.190 -10.824 1.00 24.16 77 ILE A N 1
ATOM 665 C CA . ILE A 1 80 ? 83.249 59.609 -11.796 1.00 24.13 77 ILE A CA 1
ATOM 666 C C . ILE A 1 80 ? 83.186 58.080 -11.837 1.00 24.20 77 ILE A C 1
ATOM 667 O O . ILE A 1 80 ? 83.056 57.478 -12.915 1.00 23.45 77 ILE A O 1
ATOM 672 N N . ILE A 1 81 ? 83.262 57.447 -10.664 1.00 24.28 78 ILE A N 1
ATOM 673 C CA . ILE A 1 81 ? 83.245 55.980 -10.608 1.00 23.92 78 ILE A CA 1
ATOM 674 C C . ILE A 1 81 ? 81.924 55.436 -11.153 1.00 23.93 78 ILE A C 1
ATOM 675 O O . ILE A 1 81 ? 81.917 54.458 -11.907 1.00 22.98 78 ILE A O 1
ATOM 680 N N . GLN A 1 82 ? 80.817 56.088 -10.795 1.00 24.56 79 GLN A N 1
ATOM 681 C CA . GLN A 1 82 ? 79.486 55.686 -11.269 1.00 26.76 79 GLN A CA 1
ATOM 682 C C . GLN A 1 82 ? 79.315 55.789 -12.787 1.00 26.24 79 GLN A C 1
ATOM 683 O O . GLN A 1 82 ? 78.542 55.047 -13.383 1.00 26.65 79 GLN A O 1
ATOM 689 N N . GLU A 1 83 ? 80.049 56.712 -13.397 1.00 26.24 80 GLU A N 1
ATOM 690 C CA . GLU A 1 83 ? 80.021 56.912 -14.833 1.00 26.48 80 GLU A CA 1
ATOM 691 C C . GLU A 1 83 ? 80.855 55.846 -15.546 1.00 26.76 80 GLU A C 1
ATOM 692 O O . GLU A 1 83 ? 80.558 55.463 -16.677 1.00 27.14 80 GLU A O 1
ATOM 698 N N . LEU A 1 84 ? 81.881 55.352 -14.856 1.00 26.40 81 LEU A N 1
ATOM 699 C CA . LEU A 1 84 ? 82.803 54.334 -15.382 1.00 25.77 81 LEU A CA 1
ATOM 700 C C . LEU A 1 84 ? 82.425 52.895 -15.055 1.00 25.41 81 LEU A C 1
ATOM 701 O O . LEU A 1 84 ? 82.861 51.962 -15.732 1.00 26.26 81 LEU A O 1
ATOM 706 N N . ALA A 1 85 ? 81.618 52.700 -14.019 1.00 25.57 82 ALA A N 1
ATOM 707 C CA . ALA A 1 85 ? 81.492 51.379 -13.411 1.00 25.46 82 ALA A CA 1
ATOM 708 C C . ALA A 1 85 ? 80.181 51.225 -12.641 1.00 25.86 82 ALA A C 1
ATOM 709 O O . ALA A 1 85 ? 79.420 52.185 -12.503 1.00 25.51 82 ALA A O 1
ATOM 711 N N . GLU A 1 86 ? 79.918 50.020 -12.138 1.00 26.36 83 GLU A N 1
ATOM 712 C CA . GLU A 1 86 ? 78.744 49.789 -11.289 1.00 27.68 83 GLU A CA 1
ATOM 713 C C . GLU A 1 86 ? 79.154 49.531 -9.844 1.00 27.11 83 GLU A C 1
ATOM 714 O O . GLU A 1 86 ? 80.043 48.716 -9.572 1.00 26.33 83 GLU A O 1
ATOM 728 N N . LYS A 1 88 ? 78.132 48.776 -5.703 1.00 27.01 85 LYS A N 1
ATOM 729 C CA . LYS A 1 88 ? 77.192 48.265 -4.703 1.00 27.22 85 LYS A CA 1
ATOM 730 C C . LYS A 1 88 ? 77.757 48.476 -3.302 1.00 25.89 85 LYS A C 1
ATOM 731 O O . LYS A 1 88 ? 78.769 47.875 -2.928 1.00 24.51 85 LYS A O 1
ATOM 737 N N . LEU A 1 89 ? 77.073 49.305 -2.527 1.00 25.31 86 LEU A N 1
ATOM 738 C CA . LEU A 1 89 ? 77.506 49.625 -1.179 1.00 25.18 86 LEU A CA 1
ATOM 739 C C . LEU A 1 89 ? 76.817 48.726 -0.140 1.00 25.17 86 LEU A C 1
ATOM 740 O O . LEU A 1 89 ? 75.594 48.543 -0.162 1.00 24.32 86 LEU A O 1
ATOM 745 N N . GLU A 1 90 ? 77.617 48.147 0.751 1.00 24.44 87 GLU A N 1
ATOM 746 C CA . GLU A 1 90 ? 77.097 47.390 1.886 1.00 24.85 87 GLU A CA 1
ATOM 747 C C . GLU A 1 90 ? 77.634 48.025 3.172 1.00 24.86 87 GLU A C 1
ATOM 748 O O . GLU A 1 90 ? 78.823 48.354 3.264 1.00 23.72 87 GLU A O 1
ATOM 754 N N . LYS A 1 91 ? 76.739 48.199 4.140 1.00 24.95 88 LYS A N 1
ATOM 755 C CA . LYS A 1 91 ? 77.017 48.880 5.396 1.00 25.81 88 LYS A CA 1
ATOM 756 C C . LYS A 1 91 ? 76.808 47.944 6.591 1.00 25.52 88 LYS A C 1
ATOM 757 O O . LYS A 1 91 ? 75.834 47.198 6.636 1.00 24.82 88 LYS A O 1
ATOM 763 N N . PHE A 1 92 ? 77.734 47.990 7.552 1.00 25.40 89 PHE A N 1
ATOM 764 C CA . PHE A 1 92 ? 77.672 47.161 8.764 1.00 25.44 89 PHE A CA 1
ATOM 765 C C . PHE A 1 92 ? 78.073 48.012 9.975 1.00 26.69 89 PHE A C 1
ATOM 766 O O . PHE A 1 92 ? 78.883 48.929 9.856 1.00 25.36 89 PHE A O 1
ATOM 774 N N . GLU A 1 93 ? 77.487 47.719 11.129 1.00 28.42 90 GLU A N 1
ATOM 775 C CA . GLU A 1 93 ? 77.879 48.387 12.368 1.00 30.46 90 GLU A CA 1
ATOM 776 C C . GLU A 1 93 ? 78.779 47.476 13.188 1.00 30.22 90 GLU A C 1
ATOM 777 O O . GLU A 1 93 ? 78.587 46.253 13.211 1.00 29.69 90 GLU A O 1
ATOM 783 N N . PHE A 1 94 ? 79.768 48.080 13.841 1.00 30.05 91 PHE A N 1
ATOM 784 C CA . PHE A 1 94 ? 80.583 47.381 14.821 1.00 30.21 91 PHE A CA 1
ATOM 785 C C . PHE A 1 94 ? 79.695 47.062 16.019 1.00 30.50 91 PHE A C 1
ATOM 786 O O . PHE A 1 94 ? 79.977 46.174 16.819 1.00 30.91 91 PHE A O 1
#